Protein AF-A0A645HSB8-F1 (afdb_monomer_lite)

pLDDT: mean 91.2, std 9.06, range [48.88, 97.81]

Organism: NCBI:txid1076179

Sequence (80 aa):
MVPEFEKAAFSLEPGQISGLVQSDYGFHIIKVEDRKVLSFDETKTQIKDELLSNKKNEYFTSYFEELKSKAEVIKYMENL

Structure (mmCIF, N/CA/C/O backbone):
data_AF-A0A645HSB8-F1
#
_entry.id   AF-A0A645HSB8-F1
#
loop_
_atom_site.group_PDB
_atom_site.id
_atom_site.type_symbol
_atom_site.label_atom_id
_atom_site.label_alt_id
_atom_site.label_comp_id
_atom_site.label_asym_id
_atom_site.label_entity_id
_atom_site.label_seq_id
_atom_site.pdbx_PDB_ins_code
_atom_site.Cartn_x
_atom_site.Cartn_y
_atom_site.Cartn_z
_atom_site.occupancy
_atom_site.B_iso_or_equiv
_atom_site.auth_seq_id
_atom_site.auth_comp_id
_atom_site.auth_asym_id
_atom_site.auth_atom_id
_atom_site.pdbx_PDB_model_num
ATOM 1 N N . MET A 1 1 ? -3.159 -6.397 -1.733 1.00 72.31 1 MET A N 1
ATOM 2 C CA . MET A 1 1 ? -3.381 -7.268 -0.554 1.00 72.31 1 MET A CA 1
ATOM 3 C C . MET A 1 1 ? -4.421 -8.315 -0.927 1.00 72.31 1 MET A C 1
ATOM 5 O O . MET A 1 1 ? -5.059 -8.147 -1.959 1.00 72.31 1 MET A O 1
ATOM 9 N N . VAL A 1 2 ? -4.564 -9.403 -0.163 1.00 90.62 2 VAL A N 1
ATOM 10 C CA . VAL A 1 2 ? -5.636 -10.383 -0.427 1.00 90.62 2 VAL A CA 1
ATOM 11 C C . VAL A 1 2 ? -7.002 -9.765 -0.099 1.00 90.62 2 VAL A C 1
ATOM 13 O O . VAL A 1 2 ? -7.127 -9.161 0.974 1.00 90.62 2 VAL A O 1
ATOM 16 N N . PRO A 1 3 ? -8.010 -9.889 -0.983 1.00 93.56 3 PRO A N 1
ATOM 17 C CA . PRO A 1 3 ? -9.300 -9.218 -0.816 1.00 93.56 3 PRO A CA 1
ATOM 18 C C . PRO A 1 3 ? -10.006 -9.523 0.511 1.00 93.56 3 PRO A C 1
ATOM 20 O O . PRO A 1 3 ? -10.668 -8.652 1.072 1.00 93.56 3 PRO A O 1
ATOM 23 N N . GLU A 1 4 ? -9.875 -10.745 1.026 1.00 93.25 4 GLU A N 1
ATOM 24 C CA . GLU A 1 4 ? -10.498 -11.206 2.271 1.00 93.25 4 GLU A CA 1
ATOM 25 C C . GLU A 1 4 ? -9.920 -10.473 3.480 1.00 93.25 4 GLU A C 1
ATOM 27 O O . GLU A 1 4 ? -10.663 -10.004 4.344 1.00 93.25 4 GLU A O 1
ATOM 32 N N . PHE A 1 5 ? -8.593 -10.321 3.509 1.00 93.69 5 PHE A N 1
ATOM 33 C CA . PHE A 1 5 ? -7.906 -9.566 4.551 1.00 93.69 5 PHE A CA 1
ATOM 34 C C . PHE A 1 5 ? -8.313 -8.095 4.504 1.00 93.69 5 PHE A C 1
ATOM 36 O O . PHE A 1 5 ? -8.643 -7.506 5.529 1.00 93.69 5 PHE A O 1
ATOM 43 N N . GLU A 1 6 ? -8.297 -7.508 3.307 1.00 93.31 6 GLU A N 1
ATOM 44 C CA . GLU A 1 6 ? -8.578 -6.091 3.103 1.00 93.31 6 GLU A CA 1
ATOM 45 C C . GLU A 1 6 ? -10.005 -5.732 3.538 1.00 93.31 6 GLU A C 1
ATOM 47 O O . GLU A 1 6 ? -10.205 -4.812 4.332 1.00 93.31 6 GLU A O 1
ATOM 52 N N . LYS A 1 7 ? -10.995 -6.525 3.110 1.00 93.88 7 LYS A N 1
ATOM 53 C CA . LYS A 1 7 ? -12.395 -6.356 3.521 1.00 93.88 7 LYS A CA 1
ATOM 54 C C . LYS A 1 7 ? -12.565 -6.454 5.033 1.00 93.88 7 LYS A C 1
ATOM 56 O O . LYS A 1 7 ? -13.245 -5.615 5.620 1.00 93.88 7 LYS A O 1
ATOM 61 N N . ALA A 1 8 ? -11.953 -7.458 5.662 1.00 94.06 8 ALA A N 1
ATOM 62 C CA . ALA A 1 8 ? -12.043 -7.630 7.104 1.00 94.06 8 ALA A CA 1
ATOM 63 C C . ALA A 1 8 ? -11.394 -6.451 7.843 1.00 94.06 8 ALA A C 1
ATOM 65 O O . ALA A 1 8 ? -12.050 -5.840 8.681 1.00 94.06 8 ALA A O 1
ATOM 66 N N . ALA A 1 9 ? -10.166 -6.066 7.485 1.00 93.69 9 ALA A N 1
ATOM 67 C CA . ALA A 1 9 ? -9.450 -4.962 8.121 1.00 93.69 9 ALA A CA 1
ATOM 68 C C . ALA A 1 9 ? -10.206 -3.625 8.020 1.00 93.69 9 ALA A C 1
ATOM 70 O O . ALA A 1 9 ? -10.322 -2.916 9.018 1.00 93.69 9 ALA A O 1
ATOM 71 N N . PHE A 1 10 ? -10.775 -3.291 6.856 1.00 93.88 10 PHE A N 1
ATOM 72 C CA . PHE A 1 10 ? -11.513 -2.034 6.682 1.00 93.88 10 PHE A CA 1
ATOM 73 C C . PHE A 1 10 ? -12.905 -2.023 7.329 1.00 93.88 10 PHE A C 1
ATOM 75 O O . PHE A 1 10 ? -13.434 -0.945 7.598 1.00 93.88 10 PHE A O 1
ATOM 82 N N . SER A 1 11 ? -13.490 -3.192 7.606 1.00 94.00 11 SER A N 1
ATOM 83 C CA . SER A 1 11 ? -14.782 -3.301 8.299 1.00 94.00 11 SER A CA 1
ATOM 84 C C . SER A 1 11 ? -14.699 -3.127 9.821 1.00 94.00 11 SER A C 1
ATOM 86 O O . SER A 1 11 ? -15.727 -2.943 10.466 1.00 94.00 11 SER A O 1
ATOM 88 N N . LEU A 1 12 ? -13.495 -3.202 10.394 1.00 95.38 12 LEU A N 1
ATOM 89 C CA . LEU A 1 12 ? -13.263 -3.127 11.835 1.00 95.38 12 LEU A CA 1
ATOM 90 C C . LEU A 1 12 ? -13.028 -1.687 12.287 1.00 95.38 12 LEU A C 1
ATOM 92 O O . LEU A 1 12 ? -12.351 -0.903 11.612 1.00 95.38 12 LEU A O 1
ATOM 96 N N . GLU A 1 13 ? -13.525 -1.370 13.476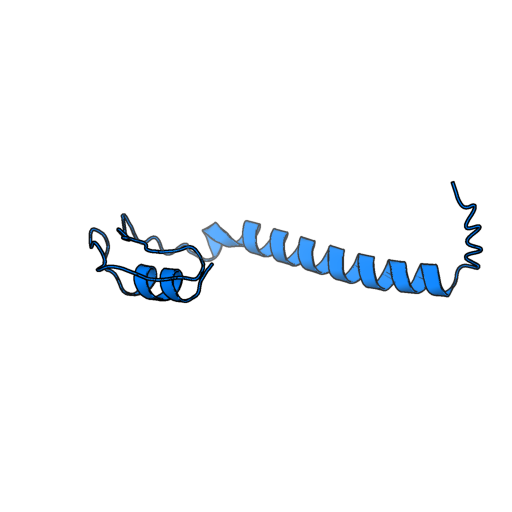 1.00 94.69 13 GLU A N 1
ATOM 97 C CA . GLU A 1 13 ? -13.195 -0.129 14.172 1.00 94.69 13 GLU A CA 1
ATOM 98 C C . GLU A 1 13 ? -11.805 -0.213 14.835 1.00 94.69 13 GLU A C 1
ATOM 100 O O . GLU A 1 13 ? -11.343 -1.309 15.174 1.00 94.69 13 GLU A O 1
ATOM 105 N N . PRO A 1 14 ? -11.111 0.920 15.060 1.00 96.12 14 PRO A N 1
ATOM 106 C CA . PRO A 1 14 ? -9.867 0.936 15.824 1.00 96.12 14 PRO A CA 1
ATOM 107 C C . PRO A 1 14 ? -10.010 0.268 17.199 1.00 96.12 14 PRO A C 1
ATOM 109 O O . PRO A 1 14 ? -10.970 0.489 17.935 1.00 96.12 14 PRO A O 1
ATOM 112 N N . GLY A 1 15 ? -9.045 -0.578 17.541 1.00 94.62 15 GLY A N 1
ATOM 113 C CA . GLY A 1 15 ? -9.032 -1.427 18.730 1.00 94.62 15 GLY A CA 1
ATOM 114 C C . GLY A 1 15 ? -9.786 -2.753 18.585 1.00 94.62 15 GLY A C 1
ATOM 115 O O . GLY A 1 15 ? -9.588 -3.641 19.420 1.00 94.62 15 GLY A O 1
ATOM 116 N N . GLN A 1 16 ? -10.610 -2.927 17.548 1.00 96.19 16 GLN A N 1
ATOM 117 C CA . GLN A 1 16 ? -11.415 -4.132 17.355 1.00 96.19 16 GLN A CA 1
ATOM 118 C C . GLN A 1 16 ? -10.580 -5.293 16.801 1.00 96.19 16 GLN A C 1
ATOM 120 O O . GLN A 1 16 ? -9.714 -5.112 15.943 1.00 96.19 16 GLN A O 1
ATOM 125 N N . ILE A 1 17 ? -10.882 -6.501 17.284 1.00 95.31 17 ILE A N 1
ATOM 126 C CA . ILE A 1 17 ? -10.317 -7.764 16.801 1.00 95.31 17 ILE A CA 1
ATOM 127 C C . ILE A 1 17 ? -11.363 -8.474 15.933 1.00 95.31 17 ILE A C 1
ATOM 129 O O . ILE A 1 17 ? -12.538 -8.548 16.301 1.00 95.31 17 ILE A O 1
ATOM 133 N N . SER A 1 18 ? -10.944 -8.994 14.784 1.00 95.06 18 SER A N 1
ATOM 134 C CA . SER A 1 18 ? -11.787 -9.765 13.877 1.00 95.06 18 SER A CA 1
ATOM 135 C C . SER A 1 18 ? -12.117 -11.154 14.424 1.00 95.06 18 SER A C 1
ATOM 137 O O . SER A 1 18 ? -11.423 -11.700 15.282 1.00 95.06 18 SER A O 1
ATOM 139 N N . GLY A 1 19 ? -13.129 -11.787 13.829 1.00 94.06 19 GLY A N 1
ATOM 140 C CA . GLY A 1 19 ? -13.222 -13.247 13.839 1.00 94.06 19 GLY A CA 1
ATOM 141 C C . GLY A 1 19 ? -12.106 -13.897 13.007 1.00 94.06 19 GLY A C 1
ATOM 142 O O . GLY A 1 19 ? -11.184 -13.229 12.536 1.00 94.06 19 GLY A O 1
ATOM 143 N N . LEU A 1 20 ? -12.205 -15.207 12.790 1.00 95.12 20 LEU A N 1
ATOM 144 C CA . LEU A 1 20 ? -11.273 -15.942 11.936 1.00 95.12 20 LEU A CA 1
ATOM 145 C C . LEU A 1 20 ? -11.480 -15.560 10.459 1.00 95.12 20 LEU A C 1
ATOM 147 O O . LEU A 1 20 ? -12.563 -15.770 9.916 1.00 95.12 20 LEU A O 1
ATOM 151 N N . VAL A 1 21 ? -10.450 -15.021 9.807 1.00 95.75 21 VAL A N 1
ATOM 152 C CA . VAL A 1 21 ? -10.472 -14.633 8.387 1.00 95.75 21 VAL A CA 1
ATOM 153 C C . VAL A 1 21 ? -9.651 -15.631 7.580 1.00 95.75 21 VAL A C 1
ATOM 155 O O . VAL A 1 21 ? -8.448 -15.764 7.792 1.00 95.75 21 VAL A O 1
ATOM 158 N N . GLN A 1 22 ? -10.283 -16.336 6.649 1.00 94.69 22 GLN A N 1
ATOM 159 C CA . GLN A 1 22 ? -9.595 -17.242 5.730 1.00 94.69 22 GLN A CA 1
ATOM 160 C C . GLN A 1 22 ? -9.153 -16.486 4.471 1.00 94.69 22 GLN A C 1
ATOM 162 O O . GLN A 1 22 ? -9.922 -15.700 3.926 1.00 94.69 22 GLN A O 1
ATOM 167 N N . SER A 1 23 ? -7.935 -16.737 4.003 1.00 94.50 23 SER A N 1
ATOM 168 C CA . SER A 1 23 ? -7.426 -16.301 2.699 1.00 94.50 23 SER A CA 1
ATOM 169 C C . SER A 1 23 ? -6.594 -17.416 2.061 1.00 94.50 23 SER A C 1
ATOM 171 O O . SER A 1 23 ? -6.349 -18.452 2.688 1.00 94.50 23 SER A O 1
ATOM 173 N N . ASP A 1 24 ? -6.102 -17.191 0.843 1.00 92.38 24 ASP A N 1
ATOM 174 C CA . ASP A 1 24 ? -5.206 -18.125 0.140 1.00 92.38 24 ASP A CA 1
ATOM 175 C C . ASP A 1 24 ? -3.906 -18.424 0.912 1.00 92.38 24 ASP A C 1
ATOM 177 O O . ASP A 1 24 ? -3.239 -19.425 0.659 1.00 92.38 24 ASP A O 1
ATOM 181 N N . TYR A 1 25 ? -3.557 -17.580 1.888 1.00 91.19 25 TYR A N 1
ATOM 182 C CA . TYR A 1 25 ? -2.383 -17.740 2.747 1.00 91.19 25 TYR A CA 1
ATOM 183 C C . TYR A 1 25 ? -2.690 -18.416 4.097 1.00 91.19 25 TYR A C 1
ATOM 185 O O . TYR A 1 25 ? -1.796 -18.545 4.932 1.00 91.19 25 TYR A O 1
ATOM 193 N N . GLY A 1 26 ? -3.934 -18.853 4.333 1.00 93.25 26 GLY A N 1
ATOM 194 C CA . GLY A 1 26 ? -4.366 -19.524 5.562 1.00 93.25 26 GLY A CA 1
ATOM 195 C C . GLY A 1 26 ? -5.347 -18.695 6.393 1.00 93.25 26 GLY A C 1
ATOM 196 O O . GLY A 1 26 ? -6.197 -17.988 5.855 1.00 93.25 26 GLY A O 1
ATOM 197 N N . PHE A 1 27 ? -5.256 -18.788 7.720 1.00 95.56 27 PHE A N 1
ATOM 198 C CA . PHE A 1 27 ? -6.180 -18.120 8.639 1.00 95.56 27 PHE A CA 1
ATOM 199 C C . PHE A 1 27 ? -5.526 -16.946 9.367 1.00 95.56 27 PHE A C 1
ATOM 201 O O . PHE A 1 27 ? -4.393 -17.040 9.832 1.00 95.56 27 PHE A O 1
ATOM 208 N N . HIS A 1 28 ? -6.273 -15.854 9.494 1.00 94.88 28 HIS A N 1
ATOM 209 C CA . HIS A 1 28 ? -5.814 -14.580 10.028 1.00 94.88 28 HIS A CA 1
ATOM 210 C C . HIS A 1 28 ? -6.768 -14.115 11.133 1.00 94.88 28 HIS A C 1
ATOM 212 O O . HIS A 1 28 ? -7.988 -14.218 10.997 1.00 94.88 28 HIS A O 1
ATOM 218 N N . ILE A 1 29 ? -6.209 -13.576 12.217 1.00 95.44 29 ILE A N 1
ATOM 219 C CA . ILE A 1 29 ? -6.930 -12.770 13.208 1.00 95.44 29 ILE A CA 1
ATOM 220 C C . ILE A 1 29 ? -6.354 -11.364 13.102 1.00 95.44 29 ILE A C 1
ATOM 222 O O . ILE A 1 29 ? -5.143 -11.175 13.208 1.00 95.44 29 ILE A O 1
ATOM 226 N N . ILE A 1 30 ? -7.215 -10.389 12.847 1.00 95.69 30 ILE A N 1
ATOM 227 C CA . ILE A 1 30 ? -6.831 -9.024 12.499 1.00 95.69 30 ILE A CA 1
ATOM 228 C C . ILE A 1 30 ? -7.243 -8.113 13.647 1.00 95.69 30 ILE A C 1
ATOM 230 O O . ILE A 1 30 ? -8.375 -8.183 14.114 1.00 95.69 30 ILE A O 1
ATOM 234 N N . LYS A 1 31 ? -6.340 -7.238 14.088 1.00 95.56 31 LYS A N 1
ATOM 235 C CA . LYS A 1 31 ? -6.653 -6.146 15.010 1.00 95.56 31 LYS A CA 1
ATOM 236 C C . LYS A 1 31 ? -6.322 -4.829 14.327 1.00 95.56 31 LYS A C 1
ATOM 238 O O . LYS A 1 31 ? -5.183 -4.638 13.908 1.00 95.56 31 LYS A O 1
ATOM 243 N N . VAL A 1 32 ? -7.294 -3.928 14.226 1.00 95.19 32 VAL A N 1
ATOM 244 C CA . VAL A 1 32 ? -7.020 -2.554 13.781 1.00 95.19 32 VAL A CA 1
ATOM 245 C C . VAL A 1 32 ? -6.494 -1.786 14.981 1.00 95.19 32 VAL A C 1
ATOM 247 O O . VAL A 1 32 ? -7.144 -1.760 16.018 1.00 95.19 32 VAL A O 1
ATOM 250 N N . GLU A 1 33 ? -5.312 -1.188 14.881 1.00 94.19 33 GLU A N 1
ATOM 251 C CA . GLU A 1 33 ? -4.765 -0.380 15.978 1.00 94.19 33 GLU A CA 1
ATOM 252 C C . GLU A 1 33 ? -5.236 1.068 15.895 1.00 94.19 33 GLU A C 1
ATOM 254 O O . GLU A 1 33 ? -5.722 1.616 16.880 1.00 94.19 33 GLU A O 1
ATOM 259 N N . ASP A 1 34 ? -5.148 1.656 14.705 1.00 93.69 34 ASP A N 1
ATOM 260 C CA . ASP A 1 34 ? -5.511 3.042 14.445 1.00 93.69 34 ASP A CA 1
ATOM 261 C C . ASP A 1 34 ? -5.994 3.202 12.995 1.00 93.69 34 ASP A C 1
ATOM 263 O O . ASP A 1 34 ? -5.724 2.360 12.131 1.00 93.69 34 ASP A O 1
ATOM 267 N N . ARG A 1 35 ? -6.711 4.292 12.720 1.00 91.38 35 ARG A N 1
ATOM 268 C CA . ARG A 1 35 ? -7.158 4.681 11.382 1.00 91.38 35 ARG A CA 1
ATOM 269 C C . ARG A 1 35 ? -6.781 6.136 11.132 1.00 91.38 35 ARG A C 1
ATOM 271 O O . ARG A 1 35 ? -7.442 7.054 11.609 1.00 91.38 35 ARG A O 1
ATOM 278 N N . LYS A 1 36 ? -5.762 6.342 10.298 1.00 90.75 36 LYS A N 1
ATOM 279 C CA . LYS A 1 36 ? -5.323 7.675 9.880 1.00 90.75 36 LYS A CA 1
ATOM 280 C C . LYS A 1 36 ? -5.753 7.964 8.445 1.00 90.75 36 LYS A C 1
ATOM 282 O O . LYS A 1 36 ? -5.379 7.243 7.525 1.00 90.75 36 LYS A O 1
ATOM 287 N N . VAL A 1 37 ? -6.499 9.050 8.251 1.00 89.12 37 VAL A N 1
ATOM 288 C CA . VAL A 1 37 ? -6.742 9.628 6.924 1.00 89.12 37 VAL A CA 1
ATOM 289 C C . VAL A 1 37 ? -5.677 10.687 6.685 1.00 89.12 37 VAL A C 1
ATOM 291 O O . VAL A 1 37 ? -5.575 11.642 7.453 1.00 89.12 37 VAL A O 1
ATOM 294 N N . LEU A 1 38 ? -4.865 10.496 5.649 1.00 91.56 38 LEU A N 1
ATOM 295 C CA . LEU A 1 38 ? -3.880 11.489 5.240 1.00 91.56 38 LEU A CA 1
ATOM 296 C C . LEU A 1 38 ? -4.543 12.527 4.337 1.00 91.56 38 LEU A C 1
ATOM 298 O O . LEU A 1 38 ? -5.356 12.193 3.473 1.00 91.56 38 LEU A O 1
ATOM 302 N N . SER A 1 39 ? -4.181 13.788 4.531 1.00 95.31 39 SER A N 1
ATOM 303 C CA . SER A 1 39 ? -4.590 14.865 3.638 1.00 95.31 39 SER A CA 1
ATOM 304 C C . SER A 1 39 ? -3.873 14.769 2.289 1.00 95.31 39 SER A C 1
ATOM 306 O O . SER A 1 39 ? -2.826 14.126 2.136 1.00 95.31 39 SER A O 1
ATOM 308 N N . PHE A 1 40 ? -4.427 15.453 1.287 1.00 94.12 40 PHE A N 1
ATOM 309 C CA . PHE A 1 40 ? -3.768 15.564 -0.009 1.00 94.12 40 PHE A CA 1
ATOM 310 C C . PHE A 1 40 ? -2.392 16.225 0.118 1.00 94.12 40 PHE A C 1
ATOM 312 O O . PHE A 1 40 ? -1.439 15.731 -0.469 1.00 94.12 40 PHE A O 1
ATOM 319 N N . ASP A 1 41 ? -2.251 17.288 0.913 1.00 96.00 41 ASP A N 1
ATOM 320 C CA . ASP A 1 41 ? -0.969 17.988 1.056 1.00 96.00 41 ASP A CA 1
ATOM 321 C C . ASP A 1 41 ? 0.123 17.106 1.678 1.00 96.00 41 ASP A C 1
ATOM 323 O O . ASP A 1 41 ? 1.271 17.168 1.240 1.00 96.00 41 ASP A O 1
ATOM 327 N N . GLU A 1 42 ? -0.230 16.227 2.624 1.00 94.75 42 GLU A N 1
ATOM 328 C CA . GLU A 1 42 ? 0.705 15.253 3.209 1.00 94.75 42 GLU A CA 1
ATOM 329 C C . GLU A 1 42 ? 1.172 14.197 2.195 1.00 94.75 42 GLU A C 1
ATOM 331 O O . GLU A 1 42 ? 2.307 13.729 2.267 1.00 94.75 42 GLU A O 1
ATOM 336 N N . THR A 1 43 ? 0.314 13.821 1.242 1.00 96.12 43 THR A N 1
ATOM 337 C CA . THR A 1 43 ? 0.566 12.713 0.297 1.00 96.12 43 THR A CA 1
ATOM 338 C C . THR A 1 43 ? 0.962 13.174 -1.103 1.00 96.12 43 THR A C 1
ATOM 340 O O . THR A 1 43 ? 1.435 12.374 -1.912 1.00 96.12 43 THR A O 1
ATOM 343 N N . LYS A 1 44 ? 0.837 14.470 -1.403 1.00 95.88 44 LYS A N 1
ATOM 344 C CA . LYS A 1 44 ? 1.024 15.059 -2.736 1.00 95.88 44 LYS A CA 1
ATOM 345 C C . LYS A 1 44 ? 2.355 14.693 -3.377 1.00 95.88 44 LYS A C 1
ATOM 347 O O . LYS A 1 44 ? 2.391 14.354 -4.558 1.00 95.88 44 LYS A O 1
ATOM 352 N N . THR A 1 45 ? 3.445 14.788 -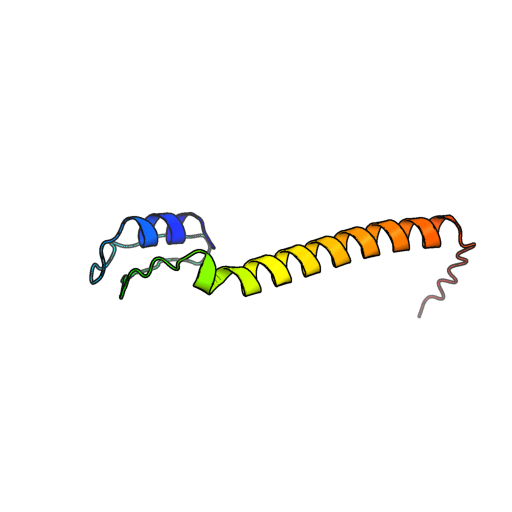2.619 1.00 96.81 45 THR A N 1
ATOM 353 C CA . THR A 1 45 ? 4.790 14.489 -3.126 1.00 96.81 45 THR A CA 1
ATOM 354 C C . THR A 1 45 ? 4.924 13.012 -3.477 1.00 96.81 45 THR A C 1
ATOM 356 O O . THR A 1 45 ? 5.334 12.698 -4.588 1.00 96.81 45 THR A O 1
ATOM 359 N N . GLN A 1 46 ? 4.484 12.116 -2.587 1.00 95.44 46 GLN A N 1
ATOM 360 C CA . GLN A 1 46 ? 4.522 10.672 -2.834 1.00 95.44 46 GLN A CA 1
ATOM 361 C C . GLN A 1 46 ? 3.690 10.287 -4.059 1.00 95.44 46 GLN A C 1
ATOM 363 O O . GLN A 1 46 ? 4.198 9.609 -4.947 1.00 95.44 46 GLN A O 1
ATOM 368 N N . ILE A 1 47 ? 2.455 10.792 -4.151 1.00 96.81 47 ILE A N 1
ATOM 369 C CA . ILE A 1 47 ? 1.573 10.552 -5.301 1.00 96.81 47 ILE A CA 1
ATOM 370 C C . ILE A 1 47 ? 2.235 11.053 -6.590 1.00 96.81 47 ILE A C 1
ATOM 372 O O . ILE A 1 47 ? 2.251 10.352 -7.600 1.00 96.81 47 ILE A O 1
ATOM 376 N N . LYS A 1 48 ? 2.805 12.263 -6.580 1.00 97.50 48 LYS A N 1
ATOM 377 C CA . LYS A 1 48 ? 3.480 12.829 -7.754 1.00 97.50 48 LYS A CA 1
ATOM 378 C C . LYS A 1 48 ? 4.663 11.967 -8.196 1.00 97.50 48 LYS A C 1
ATOM 380 O O . LYS A 1 48 ? 4.803 11.717 -9.393 1.00 97.50 48 LYS A O 1
ATOM 385 N N . ASP A 1 49 ? 5.503 11.538 -7.263 1.00 97.81 49 ASP A N 1
ATOM 386 C CA . ASP A 1 49 ? 6.694 10.746 -7.568 1.00 97.81 49 ASP A CA 1
ATOM 387 C C . ASP A 1 49 ? 6.325 9.357 -8.100 1.00 97.81 49 ASP A C 1
ATOM 389 O O . ASP A 1 49 ? 6.915 8.900 -9.083 1.00 97.81 49 ASP A O 1
ATOM 393 N N . GLU A 1 50 ? 5.297 8.726 -7.529 1.00 97.44 50 GLU A N 1
ATOM 394 C CA . GLU A 1 50 ? 4.745 7.462 -8.020 1.00 97.44 50 GLU A CA 1
ATOM 395 C C . GLU A 1 50 ? 4.214 7.604 -9.454 1.00 97.44 50 GLU A C 1
ATOM 397 O O . GLU A 1 50 ? 4.609 6.850 -10.346 1.00 97.44 50 GLU A O 1
ATOM 402 N N . LEU A 1 51 ? 3.384 8.620 -9.713 1.00 97.50 51 LEU A N 1
ATOM 403 C CA . LEU A 1 51 ? 2.840 8.884 -11.047 1.00 97.50 51 LEU A CA 1
ATOM 404 C C . LEU A 1 51 ? 3.945 9.164 -12.073 1.00 97.50 51 LEU A C 1
ATOM 406 O O . LEU A 1 51 ? 3.884 8.667 -13.200 1.00 97.50 51 LEU A O 1
ATOM 410 N N . LEU A 1 52 ? 4.973 9.929 -11.695 1.00 97.50 52 LEU A N 1
ATOM 411 C CA . LEU A 1 52 ? 6.121 10.201 -12.561 1.00 97.50 52 LEU A CA 1
ATOM 412 C C . LEU A 1 52 ? 6.936 8.939 -12.846 1.00 97.50 52 LEU A C 1
ATOM 414 O O . LEU A 1 52 ? 7.362 8.747 -13.985 1.00 97.50 52 LEU A O 1
ATOM 418 N N . SER A 1 53 ? 7.155 8.086 -11.846 1.00 97.44 53 SER A N 1
ATOM 419 C CA . SER A 1 53 ? 7.849 6.806 -12.013 1.00 97.44 53 SER A CA 1
ATOM 420 C C . SER A 1 53 ? 7.092 5.890 -12.977 1.00 97.44 53 SER A C 1
ATOM 422 O O . SER A 1 53 ? 7.658 5.414 -13.962 1.00 97.44 53 SER A O 1
ATOM 424 N N . ASN A 1 54 ? 5.780 5.743 -12.775 1.00 97.25 54 ASN A N 1
ATOM 425 C CA . ASN A 1 54 ? 4.917 4.944 -13.644 1.00 97.25 54 ASN A CA 1
ATOM 426 C C . ASN A 1 54 ? 4.941 5.461 -15.088 1.00 97.25 54 ASN A C 1
ATOM 428 O O . ASN A 1 54 ? 5.132 4.681 -16.022 1.00 97.25 54 ASN A O 1
ATOM 432 N N . LYS A 1 55 ? 4.849 6.785 -15.278 1.00 97.00 55 LYS A N 1
ATOM 433 C CA . LYS A 1 55 ? 4.912 7.404 -16.609 1.00 97.00 55 LYS A CA 1
ATOM 434 C C . LYS A 1 55 ? 6.265 7.197 -17.286 1.00 97.00 55 LYS A C 1
ATOM 436 O O . LYS A 1 55 ? 6.315 6.931 -18.484 1.00 97.00 55 LYS A O 1
ATOM 441 N N . LYS A 1 56 ? 7.363 7.302 -16.531 1.00 96.69 56 LYS A N 1
ATOM 442 C CA . LYS A 1 56 ? 8.716 7.034 -17.037 1.00 96.69 56 LYS A CA 1
ATOM 443 C C . LYS A 1 56 ? 8.866 5.586 -17.487 1.00 96.69 56 LYS A C 1
ATOM 445 O O . LYS A 1 56 ? 9.413 5.365 -18.559 1.00 96.69 56 LYS A O 1
ATOM 450 N N . ASN A 1 57 ? 8.363 4.627 -16.714 1.00 97.19 57 ASN A N 1
ATOM 451 C CA . ASN A 1 57 ? 8.436 3.207 -17.061 1.00 97.19 57 ASN A CA 1
ATOM 452 C C . ASN A 1 57 ? 7.609 2.882 -18.315 1.00 97.19 57 ASN A C 1
ATOM 454 O O . ASN A 1 57 ? 8.092 2.182 -19.204 1.00 97.19 57 ASN A O 1
ATOM 458 N N . GLU A 1 58 ? 6.399 3.434 -18.422 1.00 96.31 58 GLU A N 1
ATOM 459 C CA . GLU A 1 58 ? 5.544 3.314 -19.612 1.00 96.31 58 GLU A CA 1
ATOM 460 C C . GLU A 1 58 ? 6.233 3.899 -20.858 1.00 96.31 58 GLU A C 1
ATOM 462 O O . GLU A 1 58 ? 6.343 3.245 -21.901 1.00 96.31 58 GLU A O 1
ATOM 467 N N . TYR A 1 59 ? 6.759 5.121 -20.733 1.00 96.44 59 TYR A N 1
ATOM 468 C CA . TYR A 1 59 ? 7.481 5.791 -21.811 1.00 96.44 59 TYR A CA 1
ATOM 469 C C . TYR A 1 59 ? 8.742 5.024 -22.210 1.00 96.44 59 TYR A C 1
ATOM 471 O O . TYR A 1 59 ? 8.985 4.804 -23.389 1.00 96.44 59 TYR A O 1
ATOM 479 N N . PHE A 1 60 ? 9.537 4.576 -21.239 1.00 95.56 60 PHE A N 1
ATOM 480 C CA . PHE A 1 60 ? 10.751 3.815 -21.506 1.00 95.56 60 PHE A CA 1
ATOM 481 C C . PHE A 1 60 ? 10.443 2.505 -22.228 1.00 95.56 60 PHE A C 1
ATOM 483 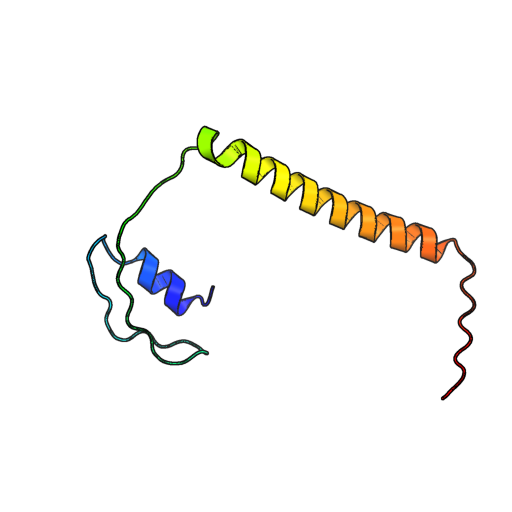O O . PHE A 1 60 ? 11.116 2.183 -23.199 1.00 95.56 60 PHE A O 1
ATOM 490 N N . THR A 1 61 ? 9.409 1.779 -21.796 1.00 95.44 61 THR A N 1
ATOM 491 C CA . THR A 1 61 ? 9.004 0.513 -22.423 1.00 95.44 61 THR A CA 1
ATOM 492 C C . THR A 1 61 ? 8.600 0.729 -23.880 1.00 95.44 61 THR A C 1
ATOM 494 O O . THR A 1 61 ? 9.100 0.041 -24.765 1.00 95.44 61 THR A O 1
ATOM 497 N N . SER A 1 62 ? 7.744 1.720 -24.148 1.00 94.12 62 SER A N 1
ATOM 498 C CA . SER A 1 62 ? 7.308 2.037 -25.516 1.00 94.12 62 SER A CA 1
ATOM 499 C C . SER A 1 62 ? 8.456 2.536 -26.399 1.00 94.12 62 SER A C 1
ATOM 501 O O . SER A 1 62 ? 8.618 2.065 -27.523 1.00 94.12 62 SER A O 1
ATOM 503 N N . TYR A 1 63 ? 9.301 3.423 -25.873 1.00 93.69 63 TYR A N 1
ATOM 504 C CA . TYR A 1 63 ? 10.477 3.934 -26.573 1.00 93.69 63 TYR A CA 1
ATOM 505 C C . TYR A 1 63 ? 11.507 2.835 -26.869 1.00 93.69 63 TYR A C 1
ATOM 507 O O . TYR A 1 63 ? 12.071 2.779 -27.960 1.00 93.69 63 TYR A O 1
ATOM 515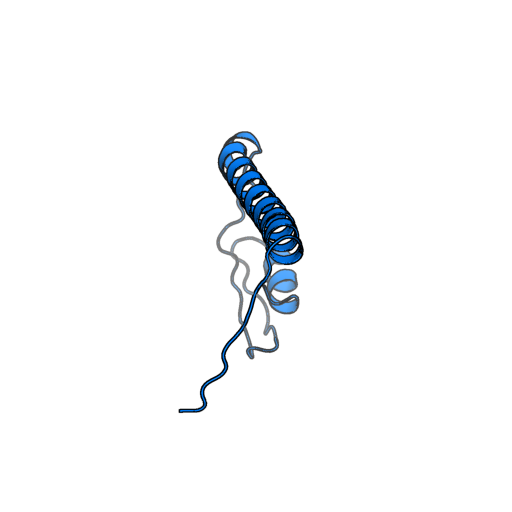 N N . PHE A 1 64 ? 11.744 1.929 -25.919 1.00 93.56 64 PHE A N 1
ATOM 516 C CA . PHE A 1 64 ? 12.654 0.803 -26.102 1.00 93.56 64 PHE A CA 1
ATOM 517 C C . PHE A 1 64 ? 12.154 -0.163 -27.180 1.00 93.56 64 PHE A C 1
ATOM 519 O O . PHE A 1 64 ? 12.940 -0.565 -28.037 1.00 93.56 64 PHE A O 1
ATOM 526 N N . GLU A 1 65 ? 10.862 -0.501 -27.182 1.00 92.06 65 GLU A N 1
ATOM 527 C CA . GLU A 1 65 ? 10.272 -1.340 -28.233 1.00 92.06 65 GLU A CA 1
ATOM 528 C C . GLU A 1 65 ? 10.358 -0.671 -29.614 1.00 92.06 65 GLU A C 1
ATOM 530 O O . GLU A 1 65 ? 10.688 -1.333 -30.600 1.00 92.06 65 GLU A O 1
ATOM 535 N N . GLU A 1 66 ? 10.164 0.650 -29.698 1.00 91.31 66 GLU A N 1
ATOM 536 C CA . GLU A 1 66 ? 10.349 1.398 -30.947 1.00 91.31 66 GLU A CA 1
ATOM 537 C C . GLU A 1 66 ? 11.797 1.319 -31.455 1.00 91.31 66 GLU A C 1
ATOM 539 O O . GLU A 1 66 ? 12.034 1.006 -32.626 1.00 91.31 66 GLU A O 1
ATOM 544 N N . LEU A 1 67 ? 12.777 1.572 -30.583 1.00 91.69 67 LEU A N 1
ATOM 545 C CA . LEU A 1 67 ? 14.195 1.481 -30.936 1.00 91.69 67 LEU A CA 1
ATOM 546 C C . LEU A 1 67 ? 14.583 0.065 -31.361 1.00 91.69 67 LEU A C 1
ATOM 548 O O . LEU A 1 67 ? 15.283 -0.109 -32.357 1.00 91.69 67 LEU A O 1
ATOM 552 N N . LYS A 1 68 ? 14.102 -0.948 -30.638 1.00 89.44 68 LYS A N 1
ATOM 553 C CA . LYS A 1 68 ? 14.336 -2.358 -30.949 1.00 89.44 68 LYS A CA 1
ATOM 554 C C . LYS A 1 68 ? 13.747 -2.747 -32.303 1.00 89.44 68 LYS A C 1
ATOM 556 O O . LYS A 1 68 ? 14.405 -3.462 -33.047 1.00 89.44 68 LYS A O 1
ATOM 561 N N . SER A 1 69 ? 12.556 -2.254 -32.647 1.00 88.19 69 SER A N 1
ATOM 562 C CA . SER A 1 69 ? 11.945 -2.491 -33.962 1.00 88.19 69 SER A CA 1
ATOM 563 C C . SER A 1 69 ? 12.715 -1.831 -35.108 1.00 88.19 69 SER A C 1
ATOM 565 O O . SER A 1 69 ? 12.635 -2.307 -36.239 1.00 88.19 69 SER A O 1
ATOM 567 N N . LYS A 1 70 ? 13.406 -0.718 -34.846 1.00 88.94 70 LYS A N 1
ATOM 568 C CA . LYS A 1 70 ? 14.209 0.008 -35.843 1.00 88.94 70 LYS A CA 1
ATOM 569 C C . LYS A 1 70 ? 15.642 -0.514 -35.951 1.00 88.94 70 LYS A C 1
ATOM 571 O O . LYS A 1 70 ? 16.332 -0.181 -36.910 1.00 88.94 70 LYS A O 1
ATOM 576 N N . ALA A 1 71 ? 16.098 -1.289 -34.973 1.00 84.06 71 ALA A N 1
ATOM 577 C CA . ALA A 1 71 ? 17.433 -1.859 -34.947 1.00 84.06 71 ALA A CA 1
ATOM 578 C C . ALA A 1 71 ? 17.464 -3.233 -35.632 1.00 84.06 71 ALA A C 1
ATOM 580 O O . ALA A 1 71 ? 16.596 -4.077 -35.416 1.00 84.06 71 ALA A O 1
ATOM 581 N N . GLU A 1 72 ? 18.510 -3.493 -36.414 1.00 76.56 72 GLU A N 1
ATOM 582 C CA . GLU A 1 72 ? 18.798 -4.831 -36.932 1.00 76.56 72 GLU A CA 1
ATOM 583 C C . GLU A 1 72 ? 19.414 -5.679 -35.803 1.00 76.56 72 GLU A C 1
ATOM 585 O O . GLU A 1 72 ? 20.607 -5.595 -35.508 1.00 76.56 72 GLU A O 1
ATOM 590 N N . VAL A 1 73 ? 18.586 -6.454 -35.095 1.00 77.56 73 VAL A N 1
ATOM 591 C CA . VAL A 1 73 ? 19.038 -7.287 -33.967 1.00 77.56 73 VAL A CA 1
ATOM 592 C C . VAL A 1 73 ? 19.330 -8.709 -34.450 1.00 77.56 73 VAL A C 1
ATOM 594 O O . VAL A 1 73 ? 18.422 -9.525 -34.598 1.00 77.56 73 VAL A O 1
ATOM 597 N N . ILE A 1 74 ? 20.610 -9.031 -34.656 1.00 76.94 74 ILE A N 1
ATOM 598 C CA . ILE A 1 74 ? 21.062 -10.395 -34.972 1.00 76.94 74 ILE A CA 1
ATOM 599 C C . ILE A 1 74 ? 21.397 -11.118 -33.660 1.00 76.94 74 ILE A C 1
ATOM 601 O O . ILE A 1 74 ? 22.365 -10.779 -32.980 1.00 76.94 74 ILE A O 1
ATOM 605 N N . LYS A 1 75 ? 20.585 -12.112 -33.280 1.00 73.31 75 LYS A N 1
ATOM 606 C CA . LYS A 1 75 ? 20.800 -12.927 -32.074 1.00 73.31 75 LYS A CA 1
ATOM 607 C C . L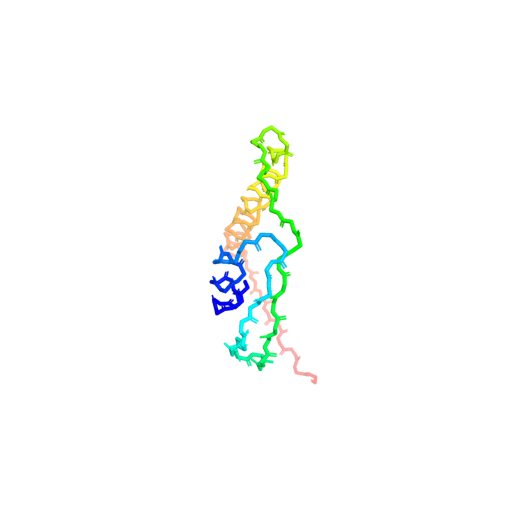YS A 1 75 ? 21.539 -14.217 -32.440 1.00 73.31 75 LYS A C 1
ATOM 609 O O . LYS A 1 75 ? 20.944 -15.114 -33.027 1.00 73.31 75 LYS A O 1
ATOM 614 N N . TYR A 1 76 ? 22.808 -14.333 -32.058 1.00 75.69 76 TYR A N 1
ATOM 615 C CA . TYR A 1 76 ? 23.543 -15.598 -32.132 1.00 75.69 76 TYR A CA 1
ATOM 616 C C . TYR A 1 76 ? 23.234 -16.416 -30.874 1.00 75.69 76 TYR A C 1
ATOM 618 O O . TYR A 1 76 ? 23.619 -16.034 -29.771 1.00 75.69 76 TYR A O 1
ATOM 626 N N . MET A 1 77 ? 22.470 -17.502 -31.014 1.00 68.00 77 MET A N 1
ATOM 627 C CA . MET A 1 77 ? 22.277 -18.472 -29.933 1.00 68.00 77 MET A CA 1
ATOM 628 C C . MET A 1 77 ? 23.330 -19.566 -30.095 1.00 68.00 77 MET A C 1
ATOM 630 O O . MET A 1 77 ? 23.118 -20.517 -30.841 1.00 68.00 77 MET A O 1
ATOM 634 N N . GLU A 1 78 ? 24.475 -19.418 -29.431 1.00 66.88 78 GLU A N 1
ATOM 635 C CA . GLU A 1 78 ? 25.346 -20.567 -29.186 1.00 66.88 78 GLU A CA 1
ATOM 636 C C . GLU A 1 78 ? 24.828 -21.318 -27.959 1.00 66.88 78 GLU A C 1
ATOM 638 O O . GLU A 1 78 ? 24.677 -20.754 -26.874 1.00 66.88 78 GLU A O 1
ATOM 643 N N . ASN A 1 79 ? 24.500 -22.590 -28.180 1.00 59.53 79 ASN A N 1
ATOM 644 C CA . ASN A 1 79 ? 24.224 -23.562 -27.133 1.00 59.53 79 ASN A CA 1
ATOM 645 C C . ASN A 1 79 ? 25.508 -23.787 -26.319 1.00 59.53 79 ASN A C 1
ATOM 647 O O . ASN A 1 79 ? 26.528 -24.173 -26.893 1.00 59.53 79 ASN A O 1
ATOM 651 N N . LEU A 1 80 ? 25.426 -23.596 -25.003 1.00 48.88 80 LEU A N 1
ATOM 652 C CA . LEU A 1 80 ? 26.378 -24.094 -24.008 1.00 48.88 80 LEU A CA 1
ATOM 653 C C . LEU A 1 80 ? 25.628 -25.024 -23.057 1.00 48.88 80 LEU A C 1
ATOM 655 O O . LEU A 1 80 ? 24.530 -24.621 -22.607 1.00 48.88 80 LEU A O 1
#

Secondary structure (DSSP, 8-state):
--HHHHHHHHHSPTTPBP--EEETTEEE--B-----PPPHHHHHHHHHHHHHHHHHHHHHHHHHHHHHHHS---------

Foldseek 3Di:
DFPQVVVQQVVDDAQDWGDWTQDPVGTDIDHHNDDDDDDCVRCVVVVVVVVVVVVVVVVCVVVVVVVVVVDPDDDDDDDD

InterPro domains:
  IPR000297 Peptidyl-prolyl cis-trans isomerase, PpiC-type [PF00639] (1-34)
  IPR000297 Peptidyl-prolyl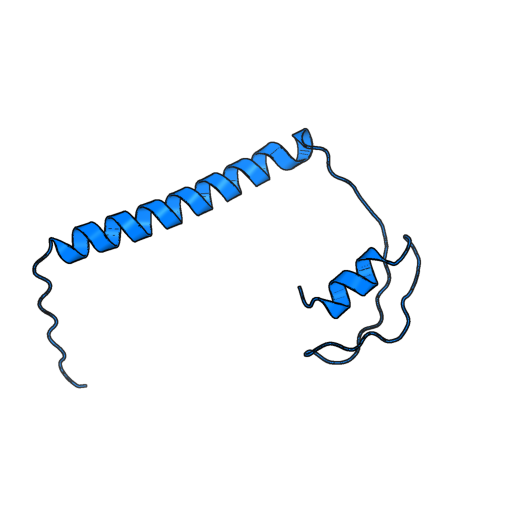 cis-trans isomerase, PpiC-type [PS50198] (1-34)
  IPR046357 Peptidyl-prolyl cis-trans isomerase domain superfamily [G3DSA:3.10.50.40] (1-70)
  IPR050245 Bacterial extracellular foldase PrsA [PTHR47245] (1-74)

Radius of gyration: 22.94 Å; chains: 1; bounding box: 41×42×56 Å